Protein AF-A0A960WPU1-F1 (afdb_monomer_lite)

Radius of gyration: 24.59 Å; chains: 1; bounding box: 67×35×48 Å

Secondary structure (DSSP, 8-state):
----HHHHHHHHHHHHTT-PPPPPP------SS--TTSSGGGT-SSS--HHHHHHHHHS---SS----SSHHHH-

Structure (mmCIF, N/CA/C/O backbone):
data_AF-A0A960WPU1-F1
#
_entry.id   AF-A0A960WPU1-F1
#
loop_
_atom_site.group_PDB
_atom_site.id
_atom_site.type_symbol
_atom_site.label_atom_id
_atom_site.label_alt_id
_atom_site.label_comp_id
_atom_site.label_asym_id
_atom_site.label_entity_id
_atom_site.label_seq_id
_atom_site.pdbx_PDB_ins_code
_atom_site.Cartn_x
_atom_site.Cartn_y
_atom_site.Cartn_z
_atom_site.occupancy
_atom_site.B_iso_or_equiv
_atom_site.auth_seq_id
_atom_site.auth_comp_id
_atom_site.auth_asym_id
_atom_site.auth_atom_id
_atom_site.pdbx_PDB_model_num
ATOM 1 N N . MET A 1 1 ? -51.176 22.429 36.642 1.00 54.47 1 MET A N 1
ATOM 2 C CA . MET A 1 1 ? -50.282 21.250 36.733 1.00 54.47 1 MET A CA 1
ATOM 3 C C . MET A 1 1 ? -49.760 20.925 35.338 1.00 54.47 1 MET A C 1
ATOM 5 O O . MET A 1 1 ? -50.446 20.264 34.571 1.00 54.47 1 MET A O 1
ATOM 9 N N . ILE A 1 2 ? -48.606 21.482 34.967 1.00 61.41 2 ILE A N 1
ATOM 10 C CA . ILE A 1 2 ? -48.014 21.346 33.627 1.00 61.41 2 ILE A CA 1
ATOM 11 C C . ILE A 1 2 ? -47.243 20.019 33.607 1.00 61.41 2 ILE A C 1
ATOM 13 O O . ILE A 1 2 ? -46.367 19.808 34.441 1.00 61.41 2 ILE A O 1
ATOM 17 N N . ARG A 1 3 ? -47.613 19.088 32.721 1.00 60.03 3 ARG A N 1
ATOM 18 C CA . ARG A 1 3 ? -46.969 17.769 32.608 1.00 60.03 3 ARG A CA 1
ATOM 19 C C . ARG A 1 3 ? -45.570 17.931 31.976 1.00 60.03 3 ARG A C 1
ATOM 21 O O . ARG A 1 3 ? -45.501 18.459 30.871 1.00 60.03 3 ARG A O 1
ATOM 28 N N . PRO A 1 4 ? -44.472 17.451 32.595 1.00 71.62 4 PRO A N 1
ATOM 29 C CA . PRO A 1 4 ? -43.092 17.682 32.131 1.00 71.62 4 PRO A CA 1
ATOM 30 C C . PRO A 1 4 ? -42.662 16.807 30.933 1.00 71.62 4 PRO A C 1
ATOM 32 O O . PRO A 1 4 ? -41.480 16.722 30.610 1.00 71.62 4 PRO A O 1
ATOM 35 N N . LEU A 1 5 ? -43.612 16.157 30.254 1.00 75.69 5 LEU A N 1
ATOM 36 C CA . LEU A 1 5 ? -43.364 15.181 29.190 1.00 75.69 5 LEU A CA 1
ATOM 37 C C . LEU A 1 5 ? -42.505 15.707 28.013 1.00 75.69 5 LEU A C 1
ATOM 39 O O . LEU A 1 5 ? -41.582 14.997 27.620 1.00 75.69 5 LEU A O 1
ATOM 43 N N . PRO A 1 6 ? -42.717 16.925 27.464 1.00 80.00 6 PRO A N 1
ATOM 44 C CA . PRO A 1 6 ? -41.904 17.400 26.341 1.00 80.00 6 PRO A CA 1
ATOM 45 C C . PRO A 1 6 ? -40.468 17.747 26.758 1.00 80.00 6 PRO A C 1
ATOM 47 O O . PRO A 1 6 ? -39.538 17.517 25.993 1.00 80.00 6 PRO A O 1
ATOM 50 N N . ALA A 1 7 ? -40.265 18.227 27.989 1.00 81.12 7 ALA A N 1
ATOM 51 C CA . ALA A 1 7 ? -38.932 18.525 28.511 1.00 81.12 7 ALA A CA 1
ATOM 52 C C . ALA A 1 7 ? -38.098 17.248 28.699 1.00 81.12 7 ALA A C 1
ATOM 54 O O . ALA A 1 7 ? -36.912 17.235 28.380 1.00 81.12 7 ALA A O 1
ATOM 55 N N . ALA A 1 8 ? -38.727 16.158 29.150 1.00 84.44 8 ALA A N 1
ATOM 56 C CA . ALA A 1 8 ? -38.069 14.860 29.283 1.00 84.44 8 ALA A CA 1
ATOM 57 C C . ALA A 1 8 ? -37.635 14.283 27.924 1.00 84.44 8 ALA A C 1
ATOM 59 O O . ALA A 1 8 ? -36.540 13.739 27.817 1.00 84.44 8 ALA A O 1
ATOM 60 N N . ILE A 1 9 ? -38.456 14.447 26.879 1.00 86.62 9 ILE A N 1
ATOM 61 C CA . ILE A 1 9 ? -38.141 13.983 25.518 1.00 86.62 9 ILE A CA 1
ATOM 62 C C . ILE A 1 9 ? -36.975 14.781 24.921 1.00 86.62 9 ILE A C 1
ATOM 64 O O . ILE A 1 9 ? -36.048 14.189 24.373 1.00 86.62 9 ILE A O 1
ATOM 68 N N . VAL A 1 10 ? -36.987 16.110 25.069 1.00 86.88 10 VAL A N 1
ATOM 69 C CA . VAL A 1 10 ? -35.888 16.975 24.606 1.00 86.88 10 VAL A CA 1
ATOM 70 C C . VAL A 1 10 ? -34.586 16.636 25.333 1.00 86.88 10 VAL A C 1
ATOM 72 O O . VAL A 1 10 ? -33.538 16.535 24.700 1.00 86.88 10 VAL A O 1
ATOM 75 N N . LEU A 1 11 ? -34.646 16.393 26.644 1.00 85.88 11 LEU A N 1
ATOM 76 C CA . LEU A 1 11 ? -33.473 16.011 27.428 1.00 85.88 11 LEU A CA 1
ATOM 77 C C . LEU A 1 11 ? -32.908 14.647 26.999 1.00 85.88 11 LEU A C 1
ATOM 79 O O . LEU A 1 11 ? -31.695 14.521 26.842 1.00 85.88 11 LEU A O 1
ATOM 83 N N . LEU A 1 12 ? -33.770 13.649 26.765 1.00 85.94 12 LEU A N 1
ATOM 84 C CA . LEU A 1 12 ? -33.350 12.329 26.278 1.00 85.94 12 LEU A CA 1
ATOM 85 C C . LEU A 1 12 ? -32.680 12.415 24.901 1.00 85.94 12 LEU A C 1
ATOM 87 O O . LEU A 1 12 ? -31.664 11.765 24.664 1.00 85.94 12 LEU A O 1
ATOM 91 N N . PHE A 1 13 ? -33.233 13.237 24.005 1.00 85.25 13 PHE A N 1
ATOM 92 C CA . PHE A 1 13 ? -32.663 13.456 22.681 1.00 85.25 13 PHE A CA 1
ATOM 93 C C . PHE A 1 13 ? -31.281 14.114 22.770 1.00 85.25 13 PHE A C 1
ATOM 95 O O . PHE A 1 13 ? -30.330 13.626 22.163 1.00 85.25 13 PHE A O 1
ATOM 102 N N . CYS A 1 14 ? -31.127 15.149 23.601 1.00 85.12 14 CYS A N 1
ATOM 103 C CA . CYS A 1 14 ? -29.831 15.793 23.823 1.00 85.12 14 CYS A CA 1
ATOM 104 C C . CYS A 1 14 ? -28.774 14.826 24.374 1.00 85.12 14 CYS A C 1
ATOM 106 O O . CYS A 1 14 ? -27.636 14.873 23.923 1.00 85.12 14 CYS A O 1
ATOM 108 N N . LEU A 1 15 ? -29.138 13.928 25.297 1.00 84.31 15 LEU A N 1
ATOM 109 C CA . LEU A 1 15 ? -28.218 12.926 25.857 1.00 84.31 15 LEU A CA 1
ATOM 110 C C . LEU A 1 15 ? -27.679 11.946 24.802 1.00 84.31 15 LEU A C 1
ATOM 112 O O . LEU A 1 15 ? -26.530 11.522 24.905 1.00 84.31 15 LEU A O 1
ATOM 116 N N . SER A 1 16 ? -28.465 11.621 23.770 1.00 81.69 16 SER A N 1
ATOM 117 C CA . SER A 1 16 ? -28.026 10.724 22.687 1.00 81.69 16 SER A CA 1
ATOM 118 C C . SER A 1 16 ? -26.940 11.326 21.783 1.00 81.69 16 SER A C 1
ATOM 120 O O . SER A 1 16 ? -26.159 10.589 21.189 1.00 81.69 16 SER A O 1
ATOM 122 N N . LEU A 1 17 ? -26.836 12.659 21.730 1.00 81.12 17 LEU A N 1
ATOM 123 C CA . LEU A 1 17 ? -25.853 13.375 20.908 1.00 81.12 17 LEU A CA 1
ATOM 124 C C . LEU A 1 17 ? -24.471 13.502 21.574 1.00 81.12 17 LEU A C 1
ATOM 126 O O . LEU A 1 17 ? -23.519 13.919 20.924 1.00 81.12 17 LEU A O 1
ATOM 130 N N . ILE A 1 18 ? -24.350 13.164 22.863 1.00 82.50 18 ILE A N 1
ATOM 131 C CA . ILE A 1 18 ? -23.105 13.296 23.647 1.00 82.50 18 ILE A CA 1
ATOM 132 C C . ILE A 1 18 ? -22.264 12.008 23.573 1.00 82.50 18 ILE A C 1
ATOM 134 O O . ILE A 1 18 ? -21.210 11.907 24.197 1.00 82.50 18 ILE A O 1
ATOM 138 N N . HIS A 1 19 ? -22.709 10.999 22.818 1.00 74.88 19 HIS A N 1
ATOM 139 C CA . HIS A 1 19 ? -21.938 9.777 22.632 1.00 74.88 19 HIS A CA 1
ATOM 140 C C . HIS A 1 19 ? -20.718 10.066 21.747 1.00 74.88 19 HIS A C 1
ATOM 142 O O . HIS A 1 19 ? -20.818 10.126 20.524 1.00 74.88 19 HIS A O 1
ATOM 148 N N . ALA A 1 20 ? -19.569 10.301 22.380 1.00 77.06 20 ALA A N 1
ATOM 149 C CA . ALA A 1 20 ? -18.303 10.469 21.687 1.00 77.06 20 ALA A CA 1
ATOM 150 C C . ALA A 1 20 ? -17.869 9.121 21.104 1.00 77.06 20 ALA A C 1
ATOM 152 O O . ALA A 1 20 ? -17.807 8.127 21.824 1.00 77.06 20 ALA A O 1
ATOM 153 N N . GLU A 1 21 ? -17.572 9.098 19.808 1.00 81.25 21 GLU A N 1
ATOM 154 C CA . GLU A 1 21 ? -17.024 7.914 19.155 1.00 81.25 21 GLU A CA 1
ATOM 155 C C . GLU A 1 21 ? -15.678 7.543 19.796 1.00 81.25 21 GLU A C 1
ATOM 157 O O . GLU A 1 21 ? -14.864 8.417 20.126 1.00 81.25 21 GLU A O 1
ATOM 162 N N . GLU A 1 22 ? -15.452 6.248 20.018 1.00 89.94 22 GLU A N 1
ATOM 163 C CA . GLU A 1 22 ? -14.170 5.781 20.533 1.00 89.94 22 GLU A CA 1
ATOM 164 C C . GLU A 1 22 ? -13.057 6.159 19.553 1.00 89.94 22 GLU A C 1
ATOM 166 O O . GLU A 1 22 ? -13.182 6.002 18.337 1.00 89.94 22 GLU A O 1
ATOM 171 N N . LYS A 1 23 ? -11.943 6.676 20.080 1.00 92.44 23 LYS A N 1
ATOM 172 C CA . LYS A 1 23 ? -10.804 7.037 19.235 1.00 92.44 23 LYS A CA 1
ATOM 173 C C . LYS A 1 23 ? -10.264 5.769 18.568 1.00 92.44 23 LYS A C 1
ATOM 175 O O . LYS A 1 23 ? 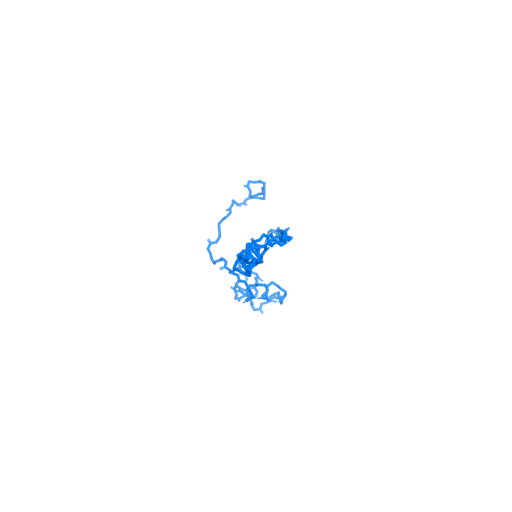-9.913 4.831 19.287 1.00 92.44 23 LYS A O 1
ATOM 180 N N . PRO A 1 24 ? -10.135 5.735 17.232 1.00 94.81 24 PRO A N 1
ATOM 181 C CA . PRO A 1 24 ? -9.588 4.568 16.565 1.00 94.81 24 PRO A CA 1
ATOM 182 C C . PRO A 1 24 ? -8.102 4.406 16.898 1.00 94.81 24 PRO A C 1
ATOM 184 O O . PRO A 1 24 ? -7.378 5.381 17.114 1.00 94.81 24 PRO A O 1
ATOM 187 N N . ASN A 1 25 ? -7.628 3.162 16.882 1.00 96.38 25 ASN A N 1
ATOM 188 C CA . ASN A 1 25 ? -6.198 2.874 16.907 1.00 96.38 25 ASN A CA 1
ATOM 189 C C . ASN A 1 25 ? -5.606 3.114 15.514 1.00 96.38 25 ASN A C 1
ATOM 191 O O . ASN A 1 25 ? -6.140 2.618 14.522 1.00 96.38 25 ASN A O 1
ATOM 195 N N . LEU A 1 26 ? -4.483 3.833 15.440 1.00 96.25 26 LEU A N 1
ATOM 196 C CA . LEU A 1 26 ? -3.760 4.065 14.191 1.00 96.25 26 LEU A CA 1
ATOM 197 C C . LEU A 1 26 ? -2.493 3.210 14.161 1.00 96.25 26 LEU A C 1
ATOM 199 O O . LEU A 1 26 ? -1.590 3.399 14.973 1.00 96.25 26 LEU A O 1
ATOM 203 N N . VAL A 1 27 ? -2.426 2.278 13.210 1.00 97.19 27 VAL A N 1
ATOM 204 C CA . VAL A 1 27 ? -1.249 1.434 12.968 1.00 97.19 27 VAL A CA 1
ATOM 205 C C . VAL A 1 27 ? -0.614 1.859 11.648 1.00 97.19 27 VAL A C 1
ATOM 207 O O . VAL A 1 27 ? -1.215 1.691 10.590 1.00 97.19 27 VAL A O 1
ATOM 210 N N . PHE A 1 28 ? 0.598 2.413 11.712 1.00 97.31 28 PHE A N 1
ATOM 211 C CA . PHE A 1 28 ? 1.384 2.786 10.536 1.00 97.31 28 PHE A CA 1
ATOM 212 C C . PHE A 1 28 ? 2.414 1.696 10.227 1.00 97.31 28 PHE A C 1
ATOM 214 O O . PHE A 1 28 ? 3.284 1.410 11.049 1.00 97.31 28 PHE A O 1
ATOM 221 N N . ILE A 1 29 ? 2.298 1.078 9.050 1.00 97.44 29 ILE A N 1
ATOM 222 C CA . ILE A 1 29 ? 3.198 0.019 8.580 1.00 97.44 29 ILE A CA 1
ATOM 223 C C . ILE A 1 29 ? 4.053 0.594 7.451 1.00 97.44 29 ILE A C 1
ATOM 225 O O . ILE A 1 29 ? 3.516 1.018 6.430 1.00 97.44 29 ILE A O 1
ATOM 229 N N . LEU A 1 30 ? 5.374 0.576 7.629 1.00 96.25 30 LEU A N 1
ATOM 230 C CA . LEU A 1 30 ? 6.348 1.019 6.635 1.00 96.25 30 LEU A CA 1
ATOM 231 C C . LEU A 1 30 ? 7.266 -0.150 6.267 1.00 96.25 30 LEU A C 1
ATOM 233 O O . LEU A 1 30 ? 7.997 -0.652 7.120 1.00 96.25 30 LEU A O 1
ATOM 237 N N . ALA A 1 31 ? 7.221 -0.571 5.005 1.00 96.44 31 ALA A N 1
ATOM 238 C CA . ALA A 1 31 ? 8.160 -1.537 4.444 1.00 96.44 31 ALA A CA 1
ATOM 239 C C . ALA A 1 31 ? 9.376 -0.802 3.856 1.00 96.44 31 ALA A C 1
ATOM 241 O O . ALA A 1 31 ? 9.213 0.251 3.243 1.00 96.44 31 ALA A O 1
ATOM 242 N N . ASP A 1 32 ? 10.576 -1.346 4.059 1.00 96.62 32 ASP A N 1
ATOM 243 C CA . ASP A 1 32 ? 11.821 -0.815 3.489 1.00 96.62 32 ASP A CA 1
ATOM 244 C C . ASP A 1 32 ? 12.069 -1.436 2.112 1.00 96.62 32 ASP A C 1
ATOM 246 O O . ASP A 1 32 ? 11.832 -2.633 1.941 1.00 96.62 32 ASP A O 1
ATOM 250 N N . ASP A 1 33 ? 12.514 -0.629 1.149 1.00 94.94 33 ASP A N 1
ATOM 251 C CA . ASP A 1 33 ? 12.877 -1.050 -0.215 1.00 94.94 33 ASP A CA 1
ATOM 252 C C . ASP A 1 33 ? 11.825 -1.890 -0.978 1.00 94.94 33 ASP A C 1
ATOM 254 O O . ASP A 1 33 ? 12.156 -2.639 -1.896 1.00 94.94 33 ASP A O 1
ATOM 258 N N . LEU A 1 34 ? 10.536 -1.754 -0.643 1.00 95.88 34 LEU A N 1
ATOM 259 C CA . LEU A 1 34 ? 9.450 -2.447 -1.342 1.00 95.88 34 LEU A CA 1
ATOM 260 C C . LEU A 1 34 ? 9.134 -1.765 -2.683 1.00 95.88 34 LEU A C 1
ATOM 262 O O . LEU A 1 34 ? 8.685 -0.614 -2.719 1.00 95.88 34 LEU A O 1
ATOM 266 N N . GLY A 1 35 ? 9.318 -2.488 -3.787 1.00 94.12 35 GLY A N 1
ATOM 267 C CA . GLY A 1 35 ? 9.069 -1.994 -5.134 1.00 94.12 35 GLY A CA 1
ATOM 268 C C . GLY A 1 35 ? 7.581 -1.829 -5.457 1.00 94.12 35 GLY A C 1
ATOM 269 O O . GLY A 1 35 ? 6.715 -2.563 -4.980 1.00 94.12 35 GLY A O 1
ATOM 270 N N . TYR A 1 36 ? 7.270 -0.877 -6.344 1.00 94.50 36 T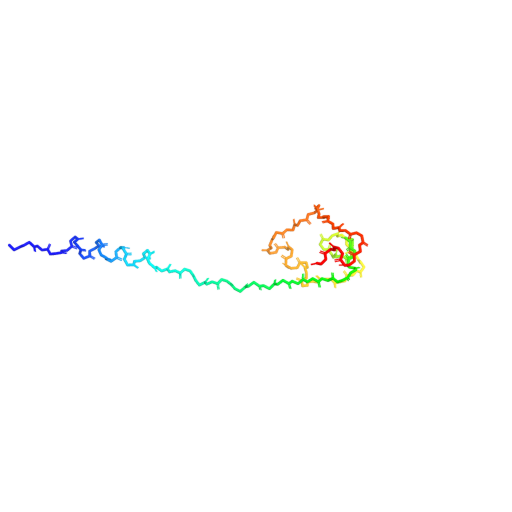YR A N 1
ATOM 271 C CA . TYR A 1 36 ? 5.890 -0.585 -6.760 1.00 94.50 36 TYR A CA 1
ATOM 272 C C . TYR A 1 36 ? 5.172 -1.795 -7.378 1.00 94.50 36 TYR A C 1
ATOM 274 O O . TYR A 1 36 ? 3.956 -1.911 -7.243 1.00 94.50 36 TYR A O 1
ATOM 282 N N . THR A 1 37 ? 5.906 -2.674 -8.064 1.00 94.81 37 THR A N 1
ATOM 283 C CA . THR A 1 37 ? 5.371 -3.837 -8.788 1.00 94.81 37 THR A CA 1
ATOM 284 C C . THR A 1 37 ? 5.406 -5.132 -7.984 1.00 94.81 37 THR A C 1
ATOM 286 O O . THR A 1 37 ? 5.010 -6.164 -8.513 1.00 94.81 37 THR A O 1
ATOM 289 N N . ASP A 1 38 ? 5.872 -5.107 -6.734 1.00 96.38 38 ASP A N 1
ATOM 290 C CA . ASP A 1 38 ? 6.143 -6.337 -5.980 1.00 96.38 38 ASP A CA 1
ATOM 291 C C . ASP A 1 38 ? 4.882 -6.943 -5.350 1.00 96.38 38 ASP A C 1
ATOM 293 O O . ASP A 1 38 ? 4.867 -8.115 -4.989 1.00 96.38 38 ASP A O 1
ATOM 297 N N . LEU A 1 39 ? 3.796 -6.175 -5.248 1.00 97.56 39 LEU A N 1
ATOM 298 C CA . LEU A 1 39 ? 2.546 -6.612 -4.624 1.00 97.56 39 LEU A CA 1
ATOM 299 C C . LEU A 1 39 ? 1.572 -7.226 -5.636 1.00 97.56 39 LEU A C 1
ATOM 301 O O . LEU A 1 39 ? 1.442 -6.745 -6.766 1.00 97.56 39 LEU A O 1
ATOM 305 N N . GLY A 1 40 ? 0.800 -8.225 -5.205 1.00 97.31 40 GLY A N 1
ATOM 306 C CA . GLY A 1 40 ? -0.273 -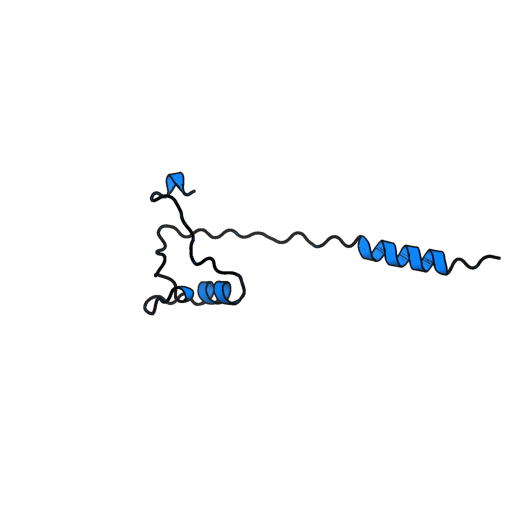8.827 -6.005 1.00 97.31 40 GLY A CA 1
ATOM 307 C C . GLY A 1 40 ? -1.303 -7.792 -6.470 1.00 97.31 40 GLY A C 1
ATOM 308 O O . GLY A 1 40 ? -1.630 -7.711 -7.655 1.00 97.31 40 GLY A O 1
ATOM 309 N N . CYS A 1 41 ? -1.727 -6.890 -5.581 1.00 96.50 41 CYS A N 1
ATOM 310 C CA . CYS A 1 41 ? -2.627 -5.775 -5.906 1.00 96.50 41 CYS A CA 1
ATOM 311 C C . CYS A 1 41 ? -2.032 -4.725 -6.869 1.00 96.50 41 CYS A C 1
ATOM 313 O O . CYS A 1 41 ? -2.760 -3.852 -7.352 1.00 96.50 41 CYS A O 1
ATOM 315 N N . GLN A 1 42 ? -0.734 -4.823 -7.170 1.00 96.19 42 GLN A N 1
ATOM 316 C CA . GLN A 1 42 ? -0.010 -4.010 -8.151 1.00 96.19 42 GLN A CA 1
ATOM 317 C C . GLN A 1 42 ? 0.286 -4.776 -9.452 1.00 96.19 42 GLN A C 1
ATOM 319 O O . GLN A 1 42 ? 0.918 -4.229 -10.354 1.00 96.19 42 GLN A O 1
ATOM 324 N N . GLY A 1 43 ? -0.207 -6.013 -9.575 1.00 94.62 43 GLY A N 1
ATOM 325 C CA . GLY A 1 43 ? -0.060 -6.856 -10.762 1.00 94.62 43 GLY A CA 1
ATOM 326 C C . GLY A 1 43 ? 1.069 -7.884 -10.681 1.00 94.62 43 GLY A C 1
ATOM 327 O O . GLY A 1 43 ? 1.325 -8.555 -11.680 1.00 94.62 43 GLY A O 1
ATOM 328 N N . SER A 1 44 ? 1.733 -8.038 -9.529 1.00 96.75 44 SER A N 1
ATOM 329 C CA . SER A 1 44 ? 2.708 -9.116 -9.333 1.00 96.75 44 SER A CA 1
ATOM 330 C C . SER A 1 44 ? 2.034 -10.484 -9.450 1.00 96.75 44 SER A C 1
ATOM 332 O O . SER A 1 44 ? 1.095 -10.786 -8.718 1.00 96.75 44 SER A O 1
ATOM 334 N N . GLY A 1 45 ? 2.534 -11.328 -10.354 1.00 95.25 45 GLY A N 1
ATOM 335 C CA . GLY A 1 45 ? 2.173 -12.750 -10.429 1.00 95.25 45 GLY A CA 1
ATOM 336 C C . GLY A 1 45 ? 3.198 -13.681 -9.774 1.00 95.25 45 GLY A C 1
ATOM 337 O O . GLY A 1 45 ? 3.026 -14.893 -9.829 1.00 95.25 45 GLY A O 1
ATOM 338 N N . TYR A 1 46 ? 4.283 -13.130 -9.217 1.00 96.00 46 TYR A N 1
ATOM 339 C CA . TYR A 1 46 ? 5.398 -13.902 -8.656 1.00 96.00 46 TYR A CA 1
ATOM 340 C C . TYR A 1 46 ? 5.375 -13.933 -7.123 1.00 96.00 46 TYR A C 1
ATOM 342 O O . TYR A 1 46 ? 5.629 -14.976 -6.527 1.00 96.00 46 TYR A O 1
ATOM 350 N N . TYR A 1 47 ? 5.062 -12.804 -6.481 1.00 96.50 47 TYR A N 1
ATOM 351 C CA . TYR A 1 47 ? 5.044 -12.687 -5.023 1.00 96.50 47 TYR A CA 1
ATOM 352 C C . TYR A 1 47 ? 3.630 -12.867 -4.468 1.00 96.50 47 TYR A C 1
ATOM 354 O O . TYR A 1 47 ? 2.686 -12.219 -4.918 1.00 96.50 47 TYR A O 1
ATOM 362 N N . GLU A 1 48 ? 3.492 -13.705 -3.443 1.00 96.94 48 GLU A N 1
ATOM 363 C CA . GLU A 1 48 ? 2.225 -13.907 -2.743 1.00 96.94 48 GLU A CA 1
ATOM 364 C C . GLU A 1 48 ? 2.085 -12.913 -1.584 1.00 96.94 48 GLU A C 1
ATOM 366 O O . GLU A 1 48 ? 2.783 -13.007 -0.572 1.00 96.94 48 GLU A O 1
ATOM 371 N N . THR A 1 49 ? 1.150 -11.964 -1.702 1.00 98.06 49 THR A N 1
ATOM 372 C CA . THR A 1 49 ? 0.930 -10.909 -0.696 1.00 98.06 49 THR A CA 1
ATOM 373 C C . THR A 1 49 ? -0.504 -10.857 -0.152 1.00 98.06 49 THR A C 1
ATOM 375 O O . THR A 1 49 ? -1.059 -9.768 0.019 1.00 98.06 49 THR A O 1
ATOM 378 N N . PRO A 1 50 ? -1.122 -11.998 0.220 1.00 98.00 50 PRO A N 1
ATOM 379 C CA . PRO A 1 50 ? -2.570 -12.094 0.438 1.00 98.00 50 PRO A CA 1
ATOM 380 C C . PRO A 1 50 ? -3.107 -11.162 1.535 1.00 98.00 50 PRO A C 1
ATOM 382 O O . PRO A 1 50 ? -4.244 -10.696 1.465 1.00 98.00 50 PRO A O 1
ATOM 385 N N . ASN A 1 51 ? -2.302 -10.851 2.555 1.00 98.31 51 ASN A N 1
ATOM 386 C CA . ASN A 1 51 ? -2.699 -9.913 3.607 1.00 98.31 51 ASN A CA 1
ATOM 387 C C . ASN A 1 51 ? -2.716 -8.457 3.129 1.00 98.31 51 ASN A C 1
ATOM 389 O O . ASN A 1 51 ? -3.630 -7.720 3.495 1.00 98.31 51 ASN A O 1
ATOM 393 N N . ILE A 1 52 ? -1.742 -8.056 2.311 1.00 98.19 52 ILE A N 1
ATOM 394 C CA . ILE A 1 52 ? -1.677 -6.704 1.742 1.00 98.19 52 ILE A CA 1
ATOM 395 C C . ILE A 1 52 ? -2.769 -6.549 0.683 1.00 98.19 52 ILE A C 1
ATOM 397 O O . ILE A 1 52 ? -3.473 -5.543 0.671 1.00 98.19 52 ILE A O 1
ATOM 401 N N . ASP A 1 53 ? -2.991 -7.581 -0.129 1.00 98.12 53 ASP A N 1
ATOM 402 C CA . ASP A 1 53 ? -4.033 -7.585 -1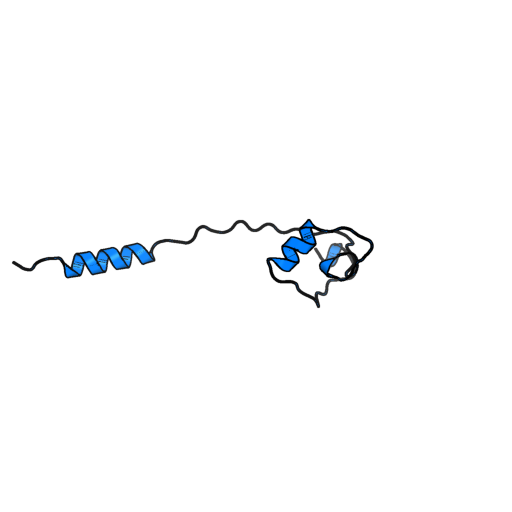.156 1.00 98.12 53 ASP A CA 1
ATOM 403 C C . ASP A 1 53 ? -5.430 -7.463 -0.535 1.00 98.12 53 ASP A C 1
ATOM 405 O O . ASP A 1 53 ? -6.258 -6.673 -0.993 1.00 98.12 53 ASP A O 1
ATOM 409 N N . ARG A 1 54 ? -5.672 -8.164 0.581 1.00 98.44 54 ARG A N 1
ATOM 410 C CA . ARG A 1 54 ? -6.902 -8.021 1.370 1.00 98.44 54 ARG A CA 1
ATOM 411 C C . ARG A 1 54 ? -7.069 -6.612 1.944 1.00 98.44 54 ARG A C 1
ATOM 413 O O . ARG A 1 54 ? -8.182 -6.093 1.919 1.00 98.44 54 ARG A O 1
ATOM 420 N N . LEU A 1 55 ? -5.999 -5.989 2.449 1.00 98.12 55 LEU A N 1
ATOM 421 C CA . LEU A 1 55 ? -6.048 -4.600 2.931 1.00 98.12 55 LEU A CA 1
ATOM 422 C C . LEU A 1 55 ? -6.367 -3.622 1.792 1.00 98.12 55 LEU A C 1
ATOM 424 O O . LEU A 1 55 ? -7.204 -2.739 1.965 1.00 98.12 55 LEU A O 1
ATOM 428 N N . ALA A 1 56 ? -5.754 -3.809 0.622 1.00 97.50 56 ALA A N 1
ATOM 429 C CA . ALA A 1 56 ? -6.002 -2.982 -0.554 1.00 97.50 56 ALA A CA 1
ATOM 430 C C . ALA A 1 56 ? -7.446 -3.115 -1.071 1.00 97.50 56 ALA A C 1
ATOM 432 O O . ALA A 1 56 ? -8.021 -2.124 -1.514 1.00 97.50 56 ALA A O 1
ATOM 433 N N . ALA A 1 57 ? -8.034 -4.315 -1.001 1.00 97.94 57 ALA A N 1
ATOM 434 C CA . ALA A 1 57 ? -9.413 -4.575 -1.419 1.00 97.94 57 ALA A CA 1
ATOM 435 C C . ALA A 1 57 ? -10.467 -4.065 -0.420 1.00 97.94 57 ALA A C 1
ATOM 437 O O . ALA A 1 57 ? -11.547 -3.648 -0.829 1.00 97.94 57 ALA A O 1
ATOM 438 N N . ALA A 1 58 ? -10.171 -4.107 0.883 1.00 98.56 58 ALA A N 1
ATOM 439 C CA . ALA A 1 58 ? -11.081 -3.650 1.937 1.00 98.56 58 ALA A CA 1
ATOM 440 C C . ALA A 1 58 ? -10.999 -2.137 2.208 1.00 98.56 58 ALA A C 1
ATOM 442 O O . ALA A 1 58 ? -11.833 -1.600 2.936 1.00 98.56 58 ALA A O 1
ATOM 443 N N . GLY A 1 59 ? -9.981 -1.465 1.669 1.00 97.00 59 GLY A N 1
ATOM 444 C CA . GLY A 1 59 ? -9.694 -0.062 1.936 1.00 97.00 59 GLY A CA 1
ATOM 445 C C . GLY A 1 59 ? -9.511 0.768 0.671 1.00 97.00 59 GLY A C 1
ATOM 446 O O . GLY A 1 59 ? -10.119 0.525 -0.369 1.00 97.00 59 GLY A O 1
ATOM 447 N N . MET A 1 60 ? -8.659 1.784 0.784 1.00 97.00 60 MET A N 1
ATOM 448 C CA . MET A 1 60 ? -8.287 2.663 -0.318 1.00 97.00 60 MET A CA 1
ATOM 449 C C . MET A 1 60 ? -6.835 2.407 -0.718 1.00 97.00 60 MET A C 1
ATOM 451 O O . MET A 1 60 ? -5.961 2.291 0.140 1.00 97.00 60 MET A O 1
ATOM 455 N N . ARG A 1 61 ? -6.572 2.364 -2.028 1.00 95.50 61 ARG A N 1
ATOM 456 C CA . ARG A 1 61 ? -5.228 2.199 -2.593 1.00 95.50 61 ARG A CA 1
ATOM 457 C C . ARG A 1 61 ? -4.824 3.438 -3.380 1.00 95.50 61 ARG A C 1
ATOM 459 O O . ARG A 1 61 ? -5.557 3.886 -4.257 1.00 95.50 61 ARG A O 1
ATOM 466 N N . PHE A 1 62 ? -3.627 3.942 -3.105 1.00 95.75 62 PHE A N 1
ATOM 467 C CA . PHE A 1 62 ? -3.010 5.018 -3.874 1.00 95.75 62 PHE A CA 1
ATOM 468 C C . PHE A 1 62 ? -2.155 4.422 -4.994 1.00 95.75 62 PHE A C 1
ATOM 470 O O . PHE A 1 62 ? -1.222 3.670 -4.729 1.00 95.75 62 PHE A O 1
ATOM 477 N N . THR A 1 63 ? -2.462 4.756 -6.245 1.00 95.88 63 THR A N 1
ATOM 478 C CA . THR A 1 63 ? -1.757 4.230 -7.430 1.00 95.88 63 THR A CA 1
ATOM 479 C C . THR A 1 63 ? -0.670 5.164 -7.962 1.00 95.88 63 THR A C 1
ATOM 481 O O . THR A 1 63 ? 0.043 4.800 -8.889 1.00 95.88 63 THR A O 1
ATOM 484 N N . ASN A 1 64 ? -0.524 6.358 -7.380 1.00 96.00 64 ASN A N 1
ATOM 485 C CA . ASN A 1 64 ? 0.477 7.349 -7.774 1.00 96.00 64 ASN A CA 1
ATOM 486 C C . ASN A 1 64 ? 1.101 8.027 -6.539 1.00 96.00 64 ASN A C 1
ATOM 488 O O . ASN A 1 64 ? 0.842 9.193 -6.252 1.00 96.00 64 ASN A O 1
ATOM 492 N N . HIS A 1 65 ? 1.856 7.252 -5.759 1.00 94.06 65 HIS A N 1
ATOM 493 C CA . HIS A 1 65 ? 2.586 7.717 -4.576 1.00 94.06 65 HIS A CA 1
ATOM 494 C C . HIS A 1 65 ? 4.063 7.974 -4.920 1.00 94.06 65 HIS A C 1
A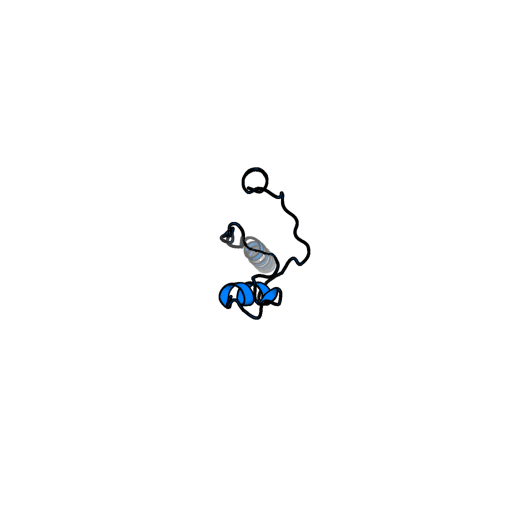TOM 496 O O . HIS A 1 65 ? 4.694 7.157 -5.591 1.00 94.06 65 HIS A O 1
ATOM 502 N N . HIS A 1 66 ? 4.629 9.076 -4.419 1.00 94.88 66 HIS A N 1
ATOM 503 C CA . HIS A 1 66 ? 6.021 9.473 -4.652 1.00 94.88 66 HIS A CA 1
ATOM 504 C C . HIS A 1 66 ? 6.767 9.677 -3.330 1.00 94.88 66 HIS A C 1
ATOM 506 O O . HIS A 1 66 ? 6.200 10.189 -2.370 1.00 94.88 66 HIS A O 1
ATOM 512 N N . HIS A 1 67 ? 8.046 9.307 -3.307 1.00 94.81 67 HIS A N 1
ATOM 513 C CA . HIS A 1 67 ? 8.952 9.449 -2.166 1.00 94.81 67 HIS A CA 1
ATOM 514 C C . HIS A 1 67 ? 10.359 9.830 -2.654 1.00 94.81 67 HIS A C 1
ATOM 516 O O . HIS A 1 67 ? 10.631 9.812 -3.859 1.00 94.81 67 HIS A O 1
ATOM 522 N N . ALA A 1 68 ? 11.250 10.209 -1.735 1.00 96.62 68 ALA A N 1
ATOM 523 C CA . ALA A 1 68 ? 12.642 10.483 -2.074 1.00 96.62 68 ALA A CA 1
ATOM 524 C C . ALA A 1 68 ? 13.402 9.173 -2.354 1.00 96.62 68 ALA A C 1
ATOM 526 O 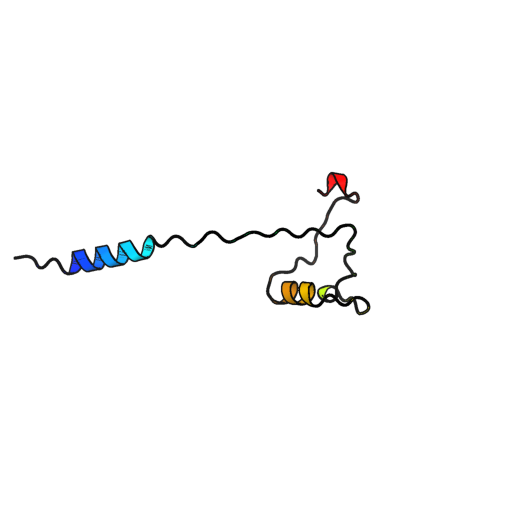O . ALA A 1 68 ? 13.072 8.122 -1.827 1.00 96.62 68 ALA A O 1
ATOM 527 N N . GLN A 1 69 ? 14.465 9.221 -3.156 1.00 93.25 69 GLN A N 1
ATOM 528 C CA . GLN A 1 69 ? 15.184 8.009 -3.594 1.00 93.25 69 GLN A CA 1
ATOM 529 C C . GLN A 1 69 ? 16.033 7.334 -2.501 1.00 93.25 69 GLN A C 1
ATOM 531 O O . GLN A 1 69 ? 16.711 6.350 -2.774 1.00 93.25 69 GLN A O 1
ATOM 536 N N . ASN A 1 70 ? 16.061 7.888 -1.289 1.00 95.75 70 ASN A N 1
ATOM 537 C CA . ASN A 1 70 ? 16.875 7.393 -0.186 1.00 95.75 70 ASN A CA 1
ATOM 538 C C . ASN A 1 70 ? 16.014 7.277 1.081 1.00 95.75 70 ASN A C 1
ATOM 540 O O . ASN A 1 70 ? 15.098 8.080 1.295 1.00 95.75 70 ASN A O 1
ATOM 544 N N . CYS A 1 71 ? 16.330 6.305 1.935 1.00 94.44 71 CYS A N 1
ATOM 545 C CA . CYS A 1 71 ? 15.592 6.007 3.159 1.00 94.44 71 CYS A CA 1
ATOM 546 C C . CYS A 1 71 ? 15.600 7.194 4.135 1.00 94.44 71 CYS A C 1
ATOM 548 O O . CYS A 1 71 ? 14.576 7.483 4.743 1.00 94.44 71 CYS A O 1
ATOM 550 N N . GLN A 1 72 ? 16.730 7.902 4.265 1.00 96.12 72 GLN A N 1
ATOM 551 C CA . GLN A 1 72 ? 16.873 9.025 5.205 1.00 96.12 72 GLN A CA 1
ATOM 552 C C . GLN A 1 72 ? 15.949 10.223 4.919 1.00 96.12 72 GLN A C 1
ATOM 554 O O . GLN A 1 72 ? 15.285 10.649 5.850 1.00 96.12 72 GLN A O 1
ATOM 559 N N . PRO A 1 73 ? 15.875 10.789 3.697 1.00 96.06 73 PRO A N 1
ATOM 560 C CA . PRO A 1 73 ? 14.950 11.892 3.410 1.00 96.06 73 PRO A CA 1
ATOM 561 C C . PRO A 1 73 ? 13.483 11.459 3.248 1.00 96.06 73 PRO A C 1
ATOM 563 O O . PRO A 1 73 ? 12.611 12.320 3.176 1.00 96.06 73 PRO A O 1
ATOM 566 N N . THR A 1 74 ? 13.207 10.157 3.123 1.00 95.56 74 THR A N 1
ATOM 567 C CA . THR A 1 74 ? 11.839 9.624 2.990 1.00 95.56 74 THR A CA 1
ATOM 568 C C . THR A 1 74 ? 11.149 9.426 4.339 1.00 95.56 74 THR A C 1
ATOM 570 O O . THR A 1 74 ? 9.931 9.580 4.419 1.00 95.56 74 THR A O 1
ATOM 573 N N . ARG A 1 75 ? 11.914 9.039 5.365 1.00 92.50 75 ARG A N 1
ATOM 574 C CA . ARG A 1 75 ? 11.441 8.777 6.732 1.00 92.50 75 ARG A CA 1
ATOM 575 C C . ARG A 1 75 ? 11.426 10.056 7.560 1.00 92.50 75 ARG A C 1
ATOM 577 O O . ARG A 1 75 ? 10.494 10.178 8.382 1.00 92.50 75 ARG A O 1
#

pLDDT: mean 91.13, std 9.37, range [54.47, 98.56]

Sequence (75 aa):
MIRPLPAAIVLLFCLSLIHAEEKPNLVFILADDLGYTDLGCQGSGYYETPNIDRLAAAGMRFTNHHHAQNCQPTR

Foldseek 3Di:
DDDCVVVVVVVVVVVVVPPDDDDDDDDDDDDPPDDQCQDVCSVDPPDDDPVVNVVVVVDPDDNDDDADPDPVRRD

=== Feature glossary ===
The record interleaves many kinds of information about one protein. Here is each kind framed as the question it answers.

Q: What does the local fold look like, residue by residue?
A: The Foldseek 3Di string encodes local tertiary geometry as a 20-letter alphabet — one character per residue — derived from the relative positions of nearby Cα atoms. Unlike the amino-acid sequence, 3Di is a direct function of the 3D structure, so two proteins with the same fold have similar 3Di strings even at low sequence identity.

Q: Which residues are in helices, strands, or loops?
A: The SS8 string is DSSP's per-residue secondary-structure call. α-helix (H) means an i→i+4 H-bond ladder; β-strand (E) means the residue participates in a β-sheet; 3₁₀ (G) and π (I) are tighter and wider helices; T/S are turns/bends; '-' is loop.

Q: How big and how compact is the whole molecule?
A: Radius of gyration (Rg) is the root-mean-square distance of Cα atoms from their centroid — a single number for overall size and compactness. A globular domain of N residues has Rg ≈ 2.2·N^0.38 Å; an extended or disordered chain has a much larger Rg. The Cα contact count is the number of residue pairs whose Cα atoms are within 8 Å and are more than four positions apart in sequence — a standard proxy for tertiary packing density. The bounding box is the smallest axis-aligned box enclosing all Cα atoms.

Q: Where is each backbone atom in 3D?
A: Structure coordinates are given as an mmCIF _atom_site loop: one row per atom with element, residue name, chain id, sequence number, and x/y/z position in Å. Only the four main-chain atoms per residue are included here; side chains are omitted to keep the record compact.

Q: What is the amino-acid chain?
A: Primary structure: the covalent order of the twenty standard amino acids along the backbone. Two proteins with the same sequence will (almost always) fold to the same structure; two with 30% identity often share a fold but not the details.

Q: What if only a Cα trace is available?
A: Three-state secondary structure (P-SEA) collapses the eight DSSP classes into helix (a), strand (b), and coil (c). P-SEA assigns these from Cα geometry alone — distances and angles — without requiring backbone oxygens, so it works on any Cα trace.

Q: What family and function is it annotated with?
A: Database cross-references. InterPro integrates a dozen domain/family signature databases into unified entries with residue-range hits. GO terms attach function/process/location labels with evidence codes. CATH codes position the fold in a four-level structural taxonomy. Organism is the NCBI-taxonomy species name.

Q: How confident is the AlphaFold model at each residue?
A: pLDDT is the predicted lDDT-Cα score: AlphaFold's confidence that the local environment of each residue (all inter-atomic distances within 15 Å) is correctly placed. It is a per-residue number between 0 and 100, with higher meaning more reliable.

Q: How mobile is each atom in the crystal?
A: B-factor (Debye–Waller factor) reflects atomic displacement in the crystal lattice. It is an experimental observable (units Å²), not a prediction; low values mean the atom is pinned down, high values mean it moves or is heterogeneous across the crystal.

Q: Which residues are buried vs exposed?
A: SASA measures how much of the protein is reachable by solvent. It is computed by rolling a water-sized probe over the atomic surface and summing the exposed area (Å²). Per-residue SASA distinguishes core (buried, low SASA) from surface (exposed, high SASA) residues; total SASA is a whole-molecule size measure.

Q: What do the diagnostic plots show?
A: Plot images: a contact map (which residues are close in 3D, as an N×N binary image), a Ramachandran scatter (backbone torsion angles, revealing secondary-structure composition at a glance), and — for AlphaFold structures — a PAE heatmap (pairwise prediction confidence).

Q: What known structures does this most resemble?
A: The Foldseek neighbor list gives the closest experimentally determined structures in the PDB, ranked by structural alignment. TM-score near 1 means near-identical fold; near 0.3 means only rough topology match. This is how one finds what a novel AlphaFold prediction most resembles in the solved-structure universe.

Q: Are the domains correctly placed relative to each other?
A: Predicted aligned error is AlphaFold's pairwise confidence. Unlike pLDDT (per-residue), PAE is per-residue-pair and captures whether two parts of the structure are correctly placed relative to each other. Units are ångströms of expected positional error.

Q: What do the rendered images show?
A: Structure images are PyMOL renders from six orthogonal camera directions. Cartoon representation draws helices as coils and strands as arrows; sticks shows the backbone as bonds; surface shows the solvent-excluded envelope. Rainbow coloring maps sequence position to hue (blue→red, N→C); chain coloring assigns a distinct color per polypeptide.

Q: What are the backbone torsion angles?
A: φ (phi) and ψ (psi) are the two rotatable backbone dihedrals per residue: φ is the C(i-1)–N–Cα–C torsion, ψ is the N–Cα–C–N(i+1) torsion, both in degrees on (−180°, 180°]. α-helical residues cluster near (−60°, −45°); β-strand residues near (−120°, +130°). A Ramachandran plot is simply a scatter of (φ, ψ) for every residue.